Protein AF-A0A933RT45-F1 (afdb_monomer)

Secondary structure (DSSP, 8-s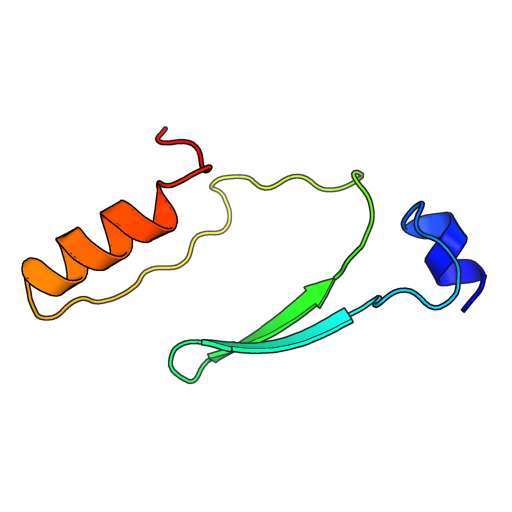tate):
-HHHHHHHTPPTTS--EEEEEETTEEEEEE---TTS---TTS------SSHHHHHHHHHHHHTTS---

Structure (mmCIF, N/CA/C/O backbone):
data_AF-A0A933RT45-F1
#
_entry.id   AF-A0A933RT45-F1
#
loop_
_atom_site.group_PDB
_at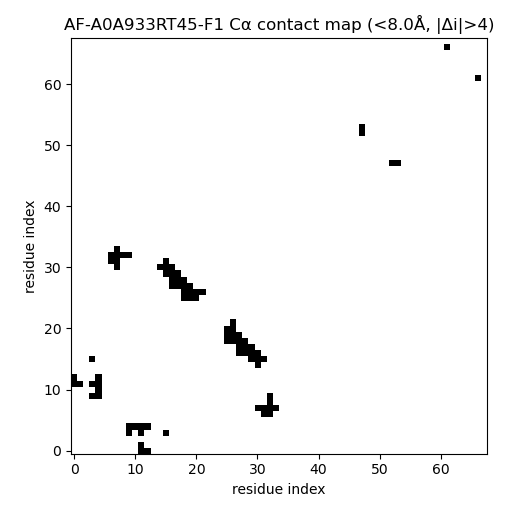om_site.id
_atom_site.type_symbol
_atom_site.label_atom_id
_atom_site.label_alt_id
_atom_site.label_comp_id
_atom_site.label_asym_id
_atom_site.label_entity_id
_atom_site.labe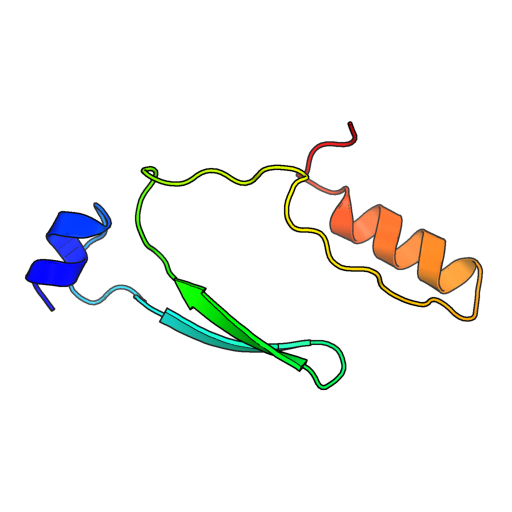l_seq_id
_atom_site.pdbx_PDB_ins_code
_atom_site.Cartn_x
_atom_site.Cartn_y
_atom_site.Cartn_z
_atom_site.occupancy
_atom_site.B_iso_or_equiv
_atom_site.auth_seq_id
_atom_site.auth_comp_id
_atom_site.auth_asym_id
_atom_site.auth_atom_id
_atom_site.pdbx_PDB_model_num
ATOM 1 N N . GLY A 1 1 ? 2.138 -3.789 -24.224 1.00 76.56 1 GLY A N 1
ATOM 2 C CA . GLY A 1 1 ? 2.791 -3.820 -25.554 1.00 76.56 1 GLY A CA 1
ATOM 3 C C . GLY A 1 1 ? 4.289 -4.009 -25.399 1.00 76.56 1 GLY A C 1
ATOM 4 O O . GLY A 1 1 ? 4.737 -4.147 -24.270 1.00 76.56 1 GLY A O 1
ATOM 5 N N . GLU A 1 2 ? 5.054 -4.020 -26.492 1.00 80.81 2 GLU A N 1
ATOM 6 C CA . GLU A 1 2 ? 6.528 -4.142 -26.443 1.00 80.81 2 GLU A CA 1
ATOM 7 C C . GLU A 1 2 ? 7.185 -2.982 -25.694 1.00 80.81 2 GLU A C 1
ATOM 9 O O . GLU A 1 2 ? 7.943 -3.231 -24.765 1.00 80.81 2 GLU A O 1
ATOM 14 N N . ALA A 1 3 ? 6.768 -1.743 -25.971 1.00 79.81 3 ALA A N 1
ATOM 15 C CA . ALA A 1 3 ? 7.246 -0.558 -25.253 1.00 79.81 3 ALA A CA 1
ATOM 16 C C . ALA A 1 3 ? 7.085 -0.663 -23.721 1.00 79.81 3 ALA A C 1
ATOM 18 O O . ALA A 1 3 ? 7.967 -0.284 -22.961 1.00 79.81 3 ALA A O 1
ATOM 19 N N . GLY A 1 4 ? 5.972 -1.235 -23.247 1.00 78.75 4 GLY A N 1
ATOM 20 C CA . GLY A 1 4 ? 5.746 -1.428 -21.812 1.00 78.75 4 GLY A CA 1
ATOM 21 C C . GLY A 1 4 ? 6.666 -2.484 -21.189 1.00 78.75 4 GLY A C 1
ATOM 22 O O . GLY A 1 4 ? 7.063 -2.349 -20.036 1.00 78.75 4 GLY A O 1
ATOM 23 N N . ALA A 1 5 ? 7.017 -3.526 -21.944 1.00 83.75 5 ALA A N 1
ATOM 24 C CA . ALA A 1 5 ? 7.924 -4.574 -21.483 1.00 83.75 5 ALA A CA 1
ATOM 25 C C . ALA A 1 5 ? 9.355 -4.041 -21.308 1.00 83.75 5 ALA A C 1
ATOM 27 O O . ALA A 1 5 ? 10.003 -4.324 -20.306 1.00 83.75 5 ALA A O 1
ATOM 28 N N . GLU A 1 6 ? 9.807 -3.218 -22.254 1.00 82.44 6 GLU A N 1
ATOM 29 C CA . GLU A 1 6 ? 11.126 -2.586 -22.226 1.00 82.44 6 GLU A CA 1
ATOM 30 C C . GLU A 1 6 ? 11.277 -1.629 -21.036 1.00 82.44 6 GLU A C 1
ATOM 32 O O . GLU A 1 6 ? 12.208 -1.774 -20.249 1.00 82.44 6 GLU A O 1
ATOM 37 N N . VAL A 1 7 ? 10.319 -0.714 -20.846 1.00 82.62 7 VAL A N 1
ATOM 38 C CA . VAL A 1 7 ? 10.380 0.296 -19.772 1.00 82.62 7 VAL A CA 1
ATOM 39 C C . VAL A 1 7 ? 10.277 -0.331 -18.378 1.00 82.62 7 VAL A C 1
ATOM 41 O O . VAL A 1 7 ? 10.988 0.071 -17.464 1.00 82.62 7 VAL A O 1
ATOM 44 N N . SER A 1 8 ? 9.406 -1.329 -18.200 1.00 85.25 8 SER A N 1
ATOM 45 C CA . SER A 1 8 ? 9.186 -1.958 -16.887 1.00 85.25 8 SER A CA 1
ATOM 46 C C . SER A 1 8 ? 10.194 -3.056 -16.534 1.00 85.25 8 SER A C 1
ATOM 48 O O . SER A 1 8 ? 10.205 -3.528 -15.395 1.00 85.25 8 SER A O 1
ATOM 50 N N . GLY A 1 9 ? 10.987 -3.526 -17.504 1.00 87.06 9 GLY A N 1
ATOM 51 C CA . GLY A 1 9 ? 11.821 -4.722 -17.362 1.00 87.06 9 GLY A CA 1
ATOM 52 C C . GLY A 1 9 ? 11.023 -6.028 -17.217 1.00 87.06 9 GLY A C 1
ATOM 53 O O . GLY A 1 9 ? 11.580 -7.051 -16.817 1.00 87.06 9 GLY A O 1
ATOM 54 N N . ARG A 1 10 ? 9.714 -6.021 -17.509 1.00 87.75 10 ARG A N 1
ATOM 55 C CA . ARG A 1 10 ? 8.834 -7.197 -17.400 1.00 87.75 10 ARG A CA 1
ATOM 56 C C . ARG A 1 10 ? 8.529 -7.809 -18.762 1.00 87.75 10 ARG A C 1
ATOM 58 O O . ARG A 1 10 ? 8.569 -7.150 -19.793 1.00 87.75 10 ARG A O 1
ATOM 65 N N . ARG A 1 11 ? 8.187 -9.102 -18.784 1.00 89.88 11 ARG A N 1
ATOM 66 C CA . ARG A 1 11 ? 7.863 -9.813 -20.034 1.00 89.88 11 ARG A CA 1
ATOM 67 C C . ARG A 1 11 ? 6.625 -9.218 -20.713 1.00 89.88 11 ARG A C 1
ATOM 69 O O . ARG A 1 11 ? 5.637 -8.883 -20.067 1.00 89.88 11 ARG A O 1
ATOM 76 N N . LYS A 1 12 ? 6.630 -9.183 -22.047 1.00 90.06 12 LYS A N 1
ATOM 77 C CA . LYS A 1 12 ? 5.446 -8.816 -22.839 1.00 90.06 12 LYS A CA 1
ATOM 78 C C . LYS A 1 12 ? 4.243 -9.678 -22.433 1.00 90.06 12 LYS A C 1
ATOM 80 O O . LYS A 1 12 ? 4.355 -10.895 -22.324 1.00 90.06 12 LYS A O 1
ATOM 85 N N . GLY A 1 13 ? 3.097 -9.029 -22.237 1.00 88.38 13 GLY A N 1
ATOM 86 C CA . GLY A 1 13 ? 1.849 -9.683 -21.835 1.00 88.38 13 GLY A CA 1
ATOM 87 C C . GLY A 1 13 ? 1.623 -9.753 -20.323 1.00 88.38 13 GLY A C 1
ATOM 88 O O . GLY A 1 13 ? 0.545 -10.163 -19.909 1.00 88.38 13 GLY A O 1
ATOM 89 N N . THR A 1 14 ? 2.580 -9.325 -19.490 1.00 91.44 14 THR A N 1
ATOM 90 C CA . THR A 1 14 ? 2.321 -9.148 -18.054 1.00 91.44 14 THR A CA 1
ATOM 91 C C . THR A 1 14 ? 1.487 -7.898 -17.786 1.00 91.44 14 THR A C 1
ATOM 93 O O . THR A 1 14 ? 1.537 -6.933 -18.552 1.00 91.44 14 THR A O 1
ATOM 96 N N . VAL A 1 15 ? 0.771 -7.901 -16.660 1.00 92.38 15 VAL A N 1
ATOM 97 C CA . VAL A 1 15 ? -0.025 -6.765 -16.180 1.00 92.38 15 VAL A CA 1
ATOM 98 C C . VAL A 1 15 ? 0.837 -5.503 -16.081 1.00 92.38 15 VAL A C 1
ATOM 100 O O . VAL A 1 15 ? 1.885 -5.514 -15.432 1.00 92.38 15 VAL A O 1
ATOM 103 N N . MET A 1 16 ? 0.386 -4.425 -16.724 1.00 91.69 16 MET A N 1
ATOM 104 C CA . MET A 1 16 ? 1.046 -3.117 -16.690 1.00 91.69 16 MET A CA 1
ATOM 105 C C . MET A 1 16 ? 0.425 -2.223 -15.622 1.00 91.69 16 MET A C 1
ATOM 107 O O . MET A 1 16 ? 1.134 -1.746 -14.741 1.00 91.69 16 MET A O 1
ATOM 111 N N . THR A 1 17 ? -0.895 -2.064 -15.666 1.00 94.12 17 THR A N 1
ATOM 112 C CA . THR A 1 17 ? -1.666 -1.312 -14.679 1.00 94.12 17 THR A CA 1
ATOM 113 C C . THR A 1 17 ? -2.791 -2.158 -14.100 1.00 94.12 17 THR A C 1
ATOM 115 O O . THR A 1 17 ? -3.268 -3.090 -14.753 1.00 94.12 17 THR A O 1
ATOM 118 N N . VAL A 1 18 ? -3.201 -1.831 -12.877 1.00 97.25 18 VAL A N 1
ATOM 119 C CA . VAL A 1 18 ? -4.408 -2.364 -12.235 1.00 97.25 18 VAL A CA 1
ATOM 120 C C . VAL A 1 18 ? -5.184 -1.204 -11.642 1.00 97.25 18 VAL A C 1
ATOM 122 O O . VAL A 1 18 ? -4.611 -0.400 -10.911 1.00 97.25 18 VAL A O 1
ATOM 125 N N . GLU A 1 19 ? -6.473 -1.15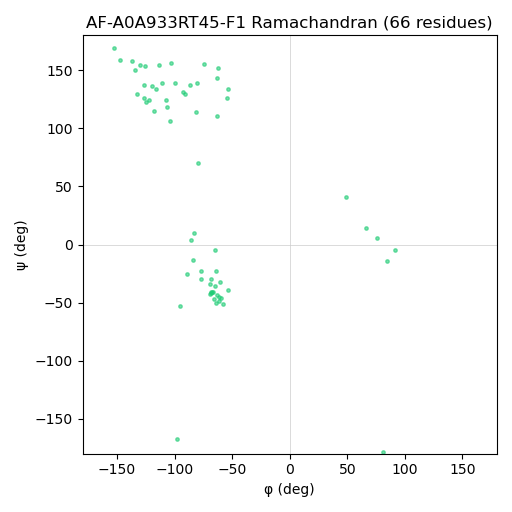2 -11.946 1.00 98.31 19 GLU A N 1
ATOM 126 C CA . GLU A 1 19 ? -7.440 -0.287 -11.276 1.00 98.31 19 GLU A CA 1
ATOM 127 C C . GLU A 1 19 ? -8.083 -1.060 -10.125 1.00 98.31 19 GLU A C 1
ATOM 129 O O . GLU A 1 19 ? -8.484 -2.215 -10.291 1.00 98.31 19 GLU A O 1
ATOM 134 N N . PHE A 1 20 ? -8.138 -0.447 -8.949 1.00 98.06 20 PHE A N 1
ATOM 135 C CA . PHE A 1 20 ? -8.767 -1.027 -7.765 1.00 98.06 20 PHE A CA 1
ATOM 136 C C . PHE A 1 20 ? -9.260 0.075 -6.830 1.00 98.06 20 PHE A C 1
ATOM 138 O O . PHE A 1 20 ? -8.943 1.251 -7.006 1.00 98.06 20 PHE A O 1
ATOM 145 N N . GLN A 1 21 ? -10.040 -0.317 -5.829 1.00 98.25 21 GLN A N 1
ATOM 146 C CA . GLN A 1 21 ? -10.621 0.594 -4.855 1.00 98.25 21 GLN A CA 1
ATOM 147 C C . GLN A 1 21 ? -10.274 0.130 -3.440 1.00 98.25 21 GLN A C 1
ATOM 149 O O . GLN A 1 21 ? -10.352 -1.064 -3.149 1.00 98.25 21 GLN A O 1
ATOM 154 N N . ILE A 1 22 ? -9.903 1.067 -2.568 1.00 96.50 22 ILE A N 1
ATOM 155 C CA . ILE A 1 22 ? -9.731 0.846 -1.124 1.00 96.50 22 ILE A CA 1
ATOM 156 C C . ILE A 1 22 ? -10.579 1.893 -0.407 1.00 96.50 22 ILE A C 1
ATOM 158 O O . ILE A 1 22 ? -10.431 3.075 -0.701 1.00 96.50 22 ILE A O 1
ATOM 162 N N . GLU A 1 23 ? -11.465 1.475 0.505 1.00 94.25 23 GLU A N 1
ATOM 163 C CA . GLU A 1 23 ? -12.286 2.390 1.326 1.00 94.25 23 GLU A CA 1
ATOM 164 C C . GLU A 1 23 ? -12.997 3.487 0.504 1.00 94.25 23 GLU A C 1
ATOM 166 O O . GLU A 1 23 ? -13.032 4.662 0.860 1.00 94.25 23 GLU A O 1
ATOM 171 N N . GLY A 1 24 ? -13.534 3.124 -0.664 1.00 96.19 24 GLY A N 1
ATOM 172 C CA . GLY A 1 24 ? -14.224 4.073 -1.540 1.00 96.19 24 GLY A CA 1
ATOM 173 C C . GLY A 1 24 ? -13.315 4.882 -2.477 1.00 96.19 24 GLY A C 1
ATOM 174 O O . GLY A 1 24 ? -13.814 5.433 -3.457 1.00 96.19 24 GLY A O 1
ATOM 175 N N . GLN A 1 25 ? -12.000 4.909 -2.253 1.00 97.19 25 GLN A N 1
ATOM 176 C CA . GLN A 1 25 ? -11.038 5.653 -3.068 1.00 97.19 25 GLN A CA 1
ATOM 177 C C . GLN A 1 25 ? -10.483 4.799 -4.217 1.00 97.19 25 GLN A C 1
ATOM 179 O O . GLN A 1 25 ? -10.017 3.681 -3.999 1.00 97.19 25 GLN A O 1
ATOM 184 N N . GLU A 1 26 ? -10.524 5.329 -5.442 1.00 98.31 26 GLU A N 1
ATOM 185 C CA . GLU A 1 26 ? -9.985 4.680 -6.644 1.00 98.31 26 GLU A CA 1
ATOM 186 C C . GLU A 1 26 ? -8.467 4.871 -6.761 1.00 98.31 26 GLU A C 1
ATOM 188 O O . GLU A 1 26 ? -7.932 5.958 -6.524 1.00 98.31 26 GLU A O 1
ATOM 193 N N . PHE A 1 27 ? -7.771 3.813 -7.173 1.00 98.19 27 PHE A N 1
ATOM 194 C CA . PHE A 1 27 ? -6.326 3.785 -7.358 1.00 98.19 27 PHE A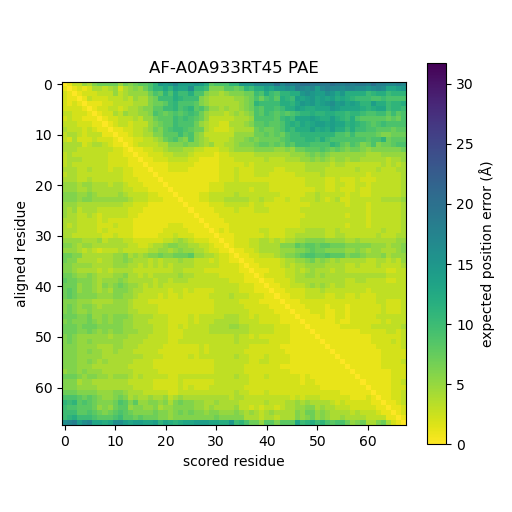 CA 1
ATOM 195 C C . PHE A 1 27 ? -5.949 3.114 -8.674 1.00 98.19 27 PHE A C 1
ATOM 197 O O . PHE A 1 27 ? -6.594 2.166 -9.124 1.00 98.19 27 PHE A O 1
ATOM 204 N N . VAL A 1 28 ? -4.822 3.557 -9.234 1.00 98.00 28 VAL A N 1
ATOM 205 C CA . VAL A 1 28 ? -4.130 2.868 -10.325 1.00 98.00 28 VAL A CA 1
ATOM 206 C C . VAL A 1 28 ? -2.746 2.457 -9.838 1.00 98.00 28 VAL A C 1
ATOM 208 O O . VAL A 1 28 ? -1.900 3.308 -9.568 1.00 98.00 28 VAL A O 1
ATOM 211 N N . ALA A 1 29 ? -2.492 1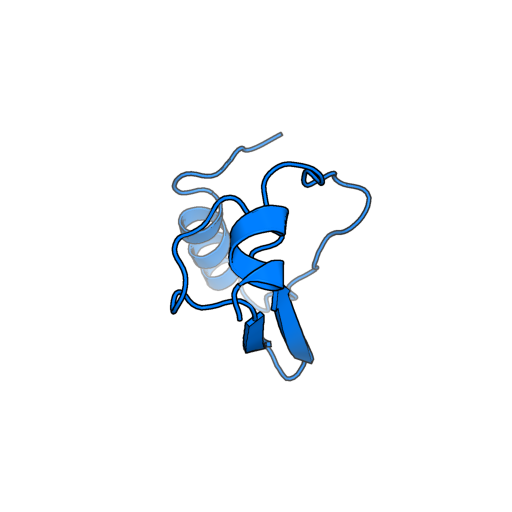.153 -9.753 1.00 95.75 29 ALA A N 1
ATOM 212 C CA . ALA A 1 29 ? -1.143 0.627 -9.560 1.00 95.75 29 ALA A CA 1
ATOM 213 C C . ALA A 1 29 ? -0.458 0.454 -10.915 1.00 95.75 29 ALA A C 1
ATOM 215 O O . ALA A 1 29 ? -1.060 -0.070 -11.852 1.00 95.75 29 ALA A O 1
ATOM 216 N N . LEU A 1 30 ? 0.814 0.846 -11.007 1.00 93.75 30 LEU A N 1
ATOM 217 C CA . LEU A 1 30 ? 1.631 0.750 -12.216 1.00 93.75 30 LEU A CA 1
ATOM 218 C C . LEU A 1 30 ? 2.881 -0.093 -11.946 1.00 93.75 30 LEU A C 1
ATOM 220 O O . LEU A 1 30 ? 3.707 0.239 -11.101 1.00 93.75 30 LEU A O 1
ATOM 224 N N . ASN A 1 31 ? 3.075 -1.146 -12.736 1.00 92.25 31 ASN A N 1
ATOM 225 C CA . ASN A 1 31 ? 4.318 -1.912 -12.769 1.00 92.25 31 ASN A CA 1
ATOM 226 C C . ASN A 1 31 ? 5.374 -1.180 -13.619 1.00 92.25 31 ASN A C 1
ATOM 228 O O . ASN A 1 31 ? 5.704 -1.618 -14.717 1.00 92.25 31 ASN A O 1
ATOM 232 N N . GLY A 1 32 ? 5.889 -0.055 -13.113 1.00 90.44 32 GLY A N 1
ATOM 233 C CA . GLY A 1 32 ? 6.761 0.879 -13.846 1.00 90.44 32 GLY A CA 1
ATOM 234 C C . GLY A 1 32 ? 8.263 0.564 -13.843 1.00 90.44 32 GLY A C 1
ATOM 235 O O . GLY A 1 32 ? 9.043 1.348 -14.373 1.00 90.44 32 GLY A O 1
ATOM 236 N N . GLY A 1 33 ? 8.681 -0.561 -13.257 1.00 88.81 33 GLY A N 1
ATOM 237 C CA . GLY A 1 33 ? 10.099 -0.880 -13.049 1.00 88.81 33 GLY A CA 1
ATOM 238 C C . GLY A 1 33 ? 10.698 -0.187 -11.810 1.00 88.81 33 GLY A C 1
ATOM 239 O O . GLY A 1 33 ? 9.985 0.506 -11.089 1.00 88.81 33 GLY A O 1
ATOM 240 N N . PRO A 1 34 ? 11.999 -0.379 -11.527 1.00 90.25 34 PRO A N 1
ATOM 241 C CA . PRO A 1 34 ? 12.636 0.036 -10.268 1.00 90.25 34 PRO A CA 1
ATOM 242 C C . PRO A 1 34 ? 13.081 1.510 -10.233 1.00 90.25 34 PRO A C 1
ATOM 244 O O . PRO A 1 34 ? 13.827 1.905 -9.345 1.00 90.25 34 PRO A O 1
ATOM 247 N N . VAL A 1 35 ? 12.683 2.319 -11.221 1.00 89.38 35 VAL A N 1
ATOM 248 C CA . VAL A 1 35 ? 13.158 3.706 -11.391 1.00 89.38 35 VAL A CA 1
ATOM 249 C C . VAL A 1 35 ? 12.649 4.630 -10.279 1.00 89.38 35 VAL A C 1
ATOM 251 O O . VAL A 1 35 ? 13.324 5.590 -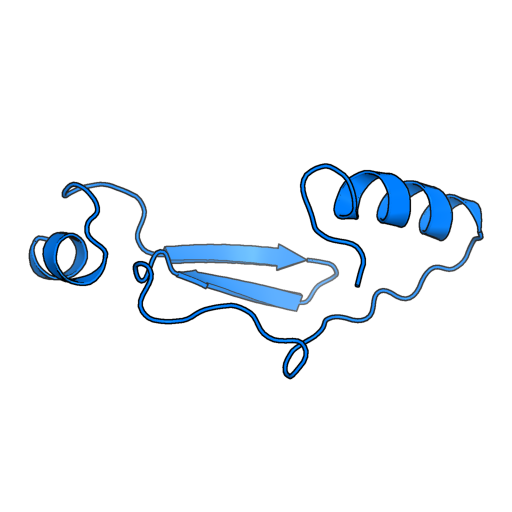9.917 1.00 89.38 35 VAL A O 1
ATOM 254 N N . PHE A 1 36 ? 11.473 4.327 -9.729 1.00 88.75 36 PHE A N 1
ATOM 255 C CA . PHE A 1 36 ? 10.856 5.068 -8.635 1.00 88.75 36 PHE A CA 1
ATOM 256 C C . PHE A 1 36 ? 10.744 4.168 -7.409 1.00 88.75 36 PHE A C 1
ATOM 258 O O . PHE A 1 36 ? 10.300 3.024 -7.513 1.00 88.75 36 PHE A O 1
ATOM 265 N N . THR A 1 37 ? 11.119 4.697 -6.250 1.00 90.81 37 THR A N 1
ATOM 266 C CA . THR A 1 37 ? 11.001 4.013 -4.960 1.00 90.81 37 THR A CA 1
ATOM 267 C C . THR A 1 37 ? 9.988 4.725 -4.080 1.00 90.81 37 THR A C 1
ATOM 269 O O . THR A 1 37 ? 9.762 5.930 -4.219 1.00 90.81 37 THR A O 1
ATOM 272 N N . PHE A 1 38 ? 9.389 3.986 -3.149 1.00 91.56 38 PHE A N 1
ATOM 273 C CA . PHE A 1 38 ? 8.558 4.595 -2.121 1.00 91.56 38 PHE A CA 1
ATOM 274 C C . PHE A 1 38 ? 9.381 5.539 -1.239 1.00 91.56 38 PHE A C 1
ATOM 276 O O . PHE A 1 38 ? 10.591 5.384 -1.079 1.00 91.56 38 PHE A O 1
ATOM 283 N N . SER A 1 39 ? 8.702 6.544 -0.698 1.00 93.12 39 SER A N 1
ATOM 284 C CA . SER A 1 39 ? 9.233 7.442 0.322 1.00 93.12 39 SER A CA 1
ATOM 285 C C . SER A 1 39 ? 8.087 7.868 1.242 1.00 93.12 39 SER A C 1
ATOM 287 O O . SER A 1 39 ? 6.937 7.863 0.791 1.00 93.12 39 SER A O 1
ATOM 289 N N . PRO A 1 40 ? 8.370 8.329 2.473 1.00 91.38 40 PRO A N 1
ATOM 290 C CA . PRO A 1 40 ? 7.333 8.819 3.383 1.00 91.38 40 PRO A CA 1
ATOM 291 C C . PRO A 1 40 ? 6.602 10.086 2.906 1.00 91.38 40 PRO A C 1
ATOM 293 O O . PRO A 1 40 ? 5.665 10.535 3.560 1.00 91.38 40 PRO A O 1
ATOM 296 N N . ALA A 1 41 ? 7.012 10.690 1.782 1.00 95.69 41 ALA A N 1
ATOM 297 C CA . ALA A 1 41 ? 6.382 11.891 1.232 1.00 95.69 41 ALA A CA 1
ATOM 298 C C . ALA A 1 41 ? 4.922 11.670 0.795 1.00 95.69 41 ALA A C 1
ATOM 300 O O . ALA A 1 41 ? 4.162 12.633 0.710 1.00 95.69 41 ALA A O 1
ATOM 301 N N . ILE A 1 42 ? 4.534 10.422 0.512 1.00 93.44 42 ILE A N 1
ATOM 302 C CA . ILE A 1 42 ? 3.145 10.029 0.262 1.00 93.44 42 ILE A CA 1
ATOM 303 C C . ILE A 1 42 ? 2.803 8.900 1.229 1.00 93.44 42 ILE A C 1
ATOM 305 O O . ILE A 1 42 ? 3.447 7.853 1.218 1.00 93.44 42 ILE A O 1
ATOM 309 N N . SER A 1 43 ? 1.767 9.107 2.035 1.00 94.38 43 SER A N 1
ATOM 310 C CA . SER A 1 43 ? 1.239 8.124 2.976 1.00 94.38 43 SER A CA 1
ATOM 311 C C . SER A 1 43 ? -0.287 8.115 2.940 1.00 94.38 43 SER A C 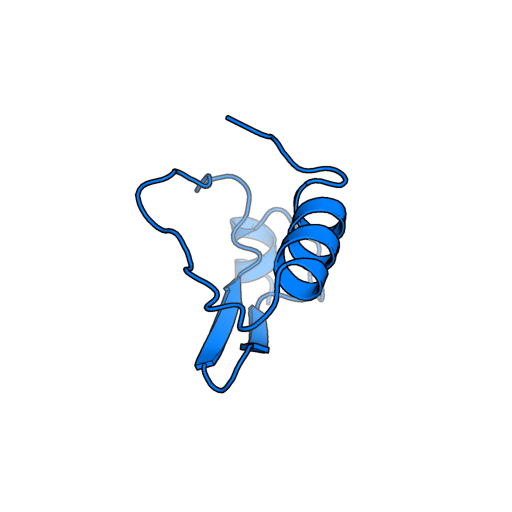1
ATOM 313 O O . SER A 1 43 ? -0.926 9.079 2.509 1.00 94.38 43 SER A O 1
ATOM 315 N N . PHE A 1 44 ? -0.872 7.002 3.377 1.00 94.62 44 PHE A N 1
ATOM 316 C CA . PHE A 1 44 ? -2.316 6.854 3.521 1.00 94.62 44 PHE A CA 1
ATOM 317 C C . PHE A 1 44 ? -2.671 6.767 4.999 1.00 94.62 44 PHE A C 1
ATOM 319 O O . PHE A 1 44 ? -1.984 6.104 5.773 1.00 94.62 44 PHE A O 1
ATOM 326 N N . VAL A 1 45 ? -3.753 7.440 5.379 1.00 95.00 45 VAL A N 1
ATOM 327 C CA . VAL A 1 45 ? -4.283 7.412 6.741 1.00 95.00 45 VAL A CA 1
ATOM 328 C C . VAL A 1 45 ? -5.560 6.591 6.732 1.00 95.00 45 VAL A C 1
ATOM 330 O O . VAL A 1 45 ? -6.483 6.894 5.978 1.00 95.00 45 VAL A O 1
ATOM 333 N N . VAL A 1 46 ? -5.607 5.567 7.580 1.00 95.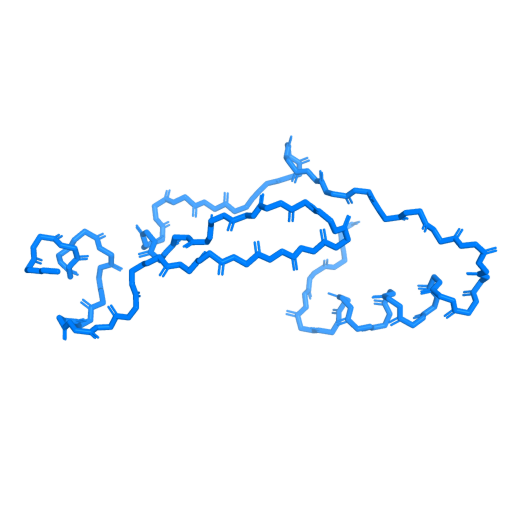88 46 VAL A N 1
ATOM 334 C CA . VAL A 1 46 ? -6.795 4.739 7.792 1.00 95.88 46 VAL A CA 1
ATOM 335 C C . VAL A 1 46 ? -7.385 5.096 9.150 1.00 95.88 46 VAL A C 1
ATOM 337 O O . VAL A 1 46 ? -6.721 4.959 10.176 1.00 95.88 46 VAL A O 1
ATOM 340 N N . ASN A 1 47 ? -8.625 5.585 9.156 1.00 95.88 47 ASN A N 1
ATOM 341 C CA . ASN A 1 47 ? -9.338 5.885 10.393 1.00 95.88 47 ASN A CA 1
ATOM 342 C C . ASN A 1 47 ? -9.937 4.588 10.941 1.00 95.88 47 ASN A C 1
ATOM 344 O O . ASN A 1 47 ? -10.821 4.016 10.313 1.00 95.88 47 ASN A O 1
ATOM 348 N N . CYS A 1 48 ? -9.451 4.144 12.098 1.00 97.38 48 CYS A N 1
ATOM 349 C CA . CYS A 1 48 ? -9.984 2.982 12.807 1.00 97.38 48 CYS A CA 1
ATOM 350 C C . CYS A 1 48 ? -10.916 3.451 13.928 1.00 97.38 48 CYS A C 1
ATOM 352 O O . CYS A 1 48 ? -10.607 4.416 14.631 1.00 97.38 48 CYS A O 1
ATOM 354 N N . GLU A 1 49 ? -12.036 2.765 14.120 1.00 97.94 49 GLU A N 1
ATOM 355 C CA . GLU A 1 49 ? -13.005 3.057 15.179 1.00 97.94 49 GLU A CA 1
ATOM 356 C C . GLU A 1 49 ? -12.675 2.309 16.473 1.00 97.94 49 GLU A C 1
ATOM 358 O O . GLU A 1 49 ? -13.037 2.749 17.568 1.00 97.94 49 GLU A O 1
ATOM 363 N N . THR A 1 50 ? -11.969 1.179 16.367 1.00 98.62 50 THR A N 1
ATOM 364 C CA . THR A 1 50 ? -11.637 0.330 17.515 1.00 98.62 50 THR A CA 1
ATOM 365 C C . THR A 1 50 ? -10.155 -0.022 17.577 1.00 98.62 50 THR A C 1
ATOM 367 O O . THR A 1 50 ? -9.467 -0.105 16.562 1.00 98.62 50 THR A O 1
ATOM 370 N N . GLN A 1 51 ? -9.658 -0.305 18.786 1.00 98.44 51 GLN A N 1
ATOM 371 C CA . GLN A 1 51 ? -8.287 -0.795 18.968 1.00 98.44 51 GLN A CA 1
ATOM 372 C C . GLN A 1 51 ? -8.049 -2.122 18.231 1.00 98.44 51 GLN A C 1
ATOM 374 O O . GLN A 1 51 ? -6.963 -2.354 17.720 1.00 98.44 51 GLN A O 1
ATOM 379 N N . GLN A 1 52 ? -9.074 -2.970 18.122 1.00 98.56 52 GLN A N 1
ATOM 380 C CA . GLN A 1 52 ? -8.956 -4.252 17.430 1.00 98.56 52 GLN A CA 1
ATOM 381 C C . GLN A 1 52 ? -8.682 -4.085 15.927 1.00 98.56 52 GLN A C 1
ATOM 383 O O . GLN A 1 52 ? -7.945 -4.887 15.358 1.00 98.56 52 GLN A O 1
ATOM 388 N N . GLU A 1 53 ? -9.258 -3.061 15.292 1.00 98.25 53 GLU A N 1
ATOM 389 C CA . GLU A 1 53 ? -8.980 -2.722 13.889 1.00 98.25 53 GLU A CA 1
ATOM 390 C C . GLU A 1 53 ? -7.557 -2.201 13.714 1.00 98.25 53 GLU A C 1
ATOM 392 O O . GLU A 1 53 ? -6.880 -2.590 12.764 1.00 98.25 53 GLU A O 1
ATOM 397 N N . VAL A 1 54 ? -7.089 -1.370 14.654 1.00 98.25 54 VAL A N 1
ATOM 398 C CA . VAL A 1 54 ? -5.697 -0.906 14.677 1.00 98.25 54 VAL A CA 1
ATOM 399 C C . VAL A 1 54 ? -4.753 -2.101 14.739 1.00 98.25 54 VAL A C 1
ATOM 401 O O . VAL A 1 54 ? -3.854 -2.200 13.910 1.00 98.25 54 VAL A O 1
ATOM 404 N N . ASP A 1 55 ? -4.979 -3.019 15.679 1.00 98.31 55 ASP A N 1
ATOM 405 C CA . ASP A 1 55 ? -4.111 -4.178 15.886 1.00 98.31 55 ASP A CA 1
ATOM 406 C C . ASP A 1 55 ? -4.104 -5.105 14.653 1.00 98.31 55 ASP A C 1
ATOM 408 O O . ASP A 1 55 ? -3.036 -5.522 14.205 1.00 98.31 55 ASP A O 1
ATOM 412 N N . ASP A 1 56 ? -5.273 -5.372 14.055 1.00 98.19 56 ASP A N 1
ATOM 413 C CA . ASP A 1 56 ? -5.408 -6.234 12.869 1.00 98.19 56 ASP A CA 1
ATOM 414 C C . ASP A 1 56 ? -4.736 -5.634 11.624 1.00 98.19 56 ASP A C 1
ATOM 416 O O . ASP A 1 56 ? -3.987 -6.317 10.917 1.00 98.19 56 ASP A O 1
ATOM 420 N N . LEU A 1 57 ? -4.970 -4.346 11.353 1.00 96.94 57 LEU A N 1
ATOM 421 C CA . LEU A 1 57 ? -4.343 -3.662 10.224 1.00 96.94 57 LEU A CA 1
ATOM 422 C C . LEU A 1 57 ? -2.838 -3.520 10.432 1.00 96.94 57 LEU A C 1
ATOM 424 O O . LEU A 1 57 ? -2.077 -3.732 9.489 1.00 96.94 57 LEU A O 1
ATOM 428 N N . TRP A 1 58 ? -2.398 -3.206 11.651 1.00 96.88 58 TRP A N 1
ATOM 429 C CA . TRP A 1 58 ? -0.981 -3.091 11.972 1.00 96.88 58 TRP A CA 1
ATOM 430 C C . TRP A 1 58 ? -0.249 -4.417 11.760 1.00 96.88 58 TRP A C 1
ATOM 432 O O . TRP A 1 58 ? 0.776 -4.447 11.076 1.00 96.88 58 TRP A O 1
ATOM 442 N N . GLU A 1 59 ? -0.780 -5.528 12.281 1.00 97.06 59 GLU A N 1
ATOM 443 C CA . GLU A 1 59 ? -0.182 -6.856 12.106 1.00 97.06 59 GLU A CA 1
ATOM 444 C C . GLU A 1 59 ? -0.087 -7.236 10.621 1.00 97.06 59 GLU A C 1
ATOM 446 O O . GLU A 1 59 ? 0.967 -7.666 10.146 1.00 97.06 59 GLU A O 1
ATOM 451 N N . LYS A 1 60 ? -1.160 -7.018 9.853 1.00 96.69 60 LYS A N 1
ATOM 452 C CA . LYS A 1 60 ? -1.197 -7.369 8.426 1.00 96.69 60 LYS A CA 1
ATOM 453 C C . LYS A 1 60 ? -0.291 -6.495 7.566 1.00 96.69 60 LYS A C 1
ATOM 455 O O . LYS A 1 60 ? 0.375 -7.023 6.681 1.00 96.69 60 LYS A O 1
ATOM 460 N N . LEU A 1 61 ? -0.271 -5.182 7.798 1.00 95.19 61 LEU A N 1
ATOM 461 C CA . LEU A 1 61 ? 0.501 -4.237 6.982 1.00 95.19 61 LEU A CA 1
ATOM 462 C C . LEU A 1 61 ? 1.995 -4.256 7.315 1.00 95.19 61 LEU A C 1
ATOM 464 O O . LEU A 1 61 ? 2.811 -4.006 6.432 1.00 95.19 61 LEU A O 1
ATOM 468 N N . SER A 1 62 ? 2.360 -4.575 8.559 1.00 96.31 62 SER A N 1
ATOM 469 C CA . SER A 1 62 ? 3.767 -4.726 8.948 1.00 96.31 62 SER A CA 1
ATOM 470 C C . SER A 1 62 ? 4.378 -6.053 8.485 1.00 96.31 62 SER A C 1
ATOM 472 O O . SER A 1 62 ? 5.595 -6.149 8.319 1.00 96.31 62 SER A O 1
ATOM 474 N N . SER A 1 63 ? 3.559 -7.078 8.228 1.00 97.19 63 SER A N 1
ATOM 475 C CA . SER A 1 63 ? 4.031 -8.384 7.766 1.00 97.19 63 SER A CA 1
ATOM 476 C C . SER A 1 63 ? 4.719 -8.295 6.397 1.00 97.19 63 SER A C 1
ATOM 478 O O . SER A 1 63 ? 4.084 -8.055 5.372 1.00 97.19 63 SER A O 1
ATOM 480 N N . GLY A 1 64 ? 6.041 -8.501 6.370 1.00 94.44 64 GLY A N 1
ATOM 481 C CA . GLY A 1 64 ? 6.854 -8.399 5.150 1.00 94.44 64 GLY A CA 1
ATOM 482 C C . GLY A 1 64 ? 7.145 -6.964 4.691 1.00 94.44 64 GLY A C 1
ATOM 483 O O . GLY A 1 64 ? 7.736 -6.792 3.624 1.00 94.44 64 GLY A O 1
ATOM 484 N N . GLY A 1 65 ? 6.739 -5.965 5.478 1.00 91.44 65 GLY A N 1
ATOM 485 C CA . GLY A 1 65 ? 7.103 -4.562 5.305 1.00 91.44 65 GLY A CA 1
ATOM 486 C C . GLY A 1 65 ? 8.264 -4.142 6.208 1.00 91.44 65 GLY A C 1
ATOM 487 O O . GLY A 1 65 ? 8.938 -4.972 6.821 1.00 91.44 65 GLY A O 1
ATOM 488 N N . GLU A 1 66 ? 8.474 -2.832 6.301 1.00 89.75 66 GLU A N 1
ATOM 489 C CA . GLU A 1 66 ? 9.453 -2.209 7.193 1.00 89.75 66 GLU A CA 1
ATOM 490 C C . GLU A 1 66 ? 8.722 -1.281 8.168 1.00 89.75 66 GLU A C 1
ATOM 492 O O . GLU A 1 66 ? 7.804 -0.556 7.781 1.00 89.75 66 GLU A O 1
ATOM 497 N N . ILE A 1 67 ? 9.106 -1.347 9.444 1.00 89.69 67 ILE A N 1
ATOM 498 C CA . ILE A 1 67 ? 8.637 -0.433 10.488 1.00 89.69 67 ILE A CA 1
ATOM 499 C C . ILE A 1 67 ? 9.792 0.535 10.741 1.00 89.69 67 ILE A C 1
ATOM 501 O O . ILE A 1 67 ? 10.809 0.128 11.308 1.00 89.69 67 ILE A O 1
ATOM 505 N N . GLU A 1 68 ? 9.641 1.775 10.275 1.00 79.88 68 GLU A N 1
ATOM 506 C CA . GLU A 1 68 ? 10.607 2.870 10.463 1.00 79.88 68 GLU A CA 1
ATOM 507 C C . GLU A 1 68 ? 10.252 3.773 11.651 1.00 79.88 68 GLU A C 1
ATOM 509 O O . GLU A 1 68 ? 9.044 4.027 11.879 1.00 79.88 68 GLU A O 1
#

pLDDT: mean 92.64, std 5.6, range [76.56, 98.62]

Radius of gyration: 15.99 Å; Cα contacts (8 Å, |Δi|>4): 42; chains: 1; bounding box: 27×22×45 Å

Solvent-accessible surface area (backbone atoms only — not comparable to full-atom values): 4597 Å² total; per-residue (Å²): 96,68,72,56,17,66,65,24,76,44,66,71,85,58,84,50,67,46,81,51,70,58,97,88,44,78,46,76,51,66,58,63,38,87,86,68,76,91,58,88,91,65,81,84,87,82,92,64,94,46,71,67,52,47,54,54,51,49,56,60,62,48,60,95,54,79,91,131

Nearest PDB structures (foldseek):
  5zs0-assembly1_C  TM=4.419E-01  e=4.272E+00  Suid alphaherpesvirus 1

Mean predicted aligned error: 4.16 Å

Foldseek 3Di:
DVVQCVQLVHDPPDDAWDWDDDPNDIDIDGSRHPPDDDDPPDDDDDDDPDPVVVVVCCVVVPVVHDDD

Sequence (68 aa):
GEAGAEVSGRRKGTVMTVEFQIEGQEFVALNGGPVFTFSPAISFVVNCETQQEVDDLWEKLSSGGEIE